Protein AF-A0A2E7LNQ4-F1 (afdb_monomer_lite)

Secondary structure (DSSP, 8-state):
--B---TT-EEEBSS-B-SS--EEEBS--TTSPP--TT-BEEEEEEETTEEEEEEEEEEETTEEEEEEEETT-----B-TT-EEE----HHHHHHHHHH-S-TTTEEEETTTTEEEES-SS-SSSEE-TT-SS-----EE-GGGS-SS--TT-EEEETTTTEEEEE-SS-EEES--S--

pLDDT: mean 92.79, std 8.27, range [46.31, 98.5]

Structure (mmCIF, N/CA/C/O backbone):
data_AF-A0A2E7LNQ4-F1
#
_entry.id   AF-A0A2E7LNQ4-F1
#
loop_
_atom_site.group_PDB
_atom_site.id
_atom_site.type_symbol
_atom_site.label_atom_id
_atom_site.label_alt_id
_atom_site.label_comp_id
_atom_site.label_asym_id
_atom_site.label_entity_id
_atom_site.label_seq_id
_atom_site.pdbx_PDB_ins_code
_atom_site.Cartn_x
_atom_site.Cartn_y
_atom_site.Cartn_z
_atom_site.occupancy
_atom_site.B_iso_or_equiv
_atom_site.auth_seq_id
_atom_site.auth_comp_id
_atom_site.auth_asym_id
_atom_site.auth_atom_id
_atom_site.pdbx_PDB_model_num
ATOM 1 N N . MET A 1 1 ? -13.709 4.922 2.879 1.00 68.94 1 MET A N 1
ATOM 2 C CA . MET A 1 1 ? -13.579 4.334 4.221 1.00 68.94 1 MET A CA 1
ATOM 3 C C . MET A 1 1 ? -12.135 4.480 4.622 1.00 68.94 1 MET A C 1
ATOM 5 O O . MET A 1 1 ? -11.322 3.736 4.102 1.00 68.94 1 MET A O 1
ATOM 9 N N . GLY A 1 2 ? -11.815 5.514 5.396 1.00 81.44 2 GLY A N 1
ATOM 10 C CA . GLY A 1 2 ? -10.452 5.730 5.877 1.00 81.44 2 GLY A CA 1
ATOM 11 C C . GLY A 1 2 ? -10.368 5.391 7.355 1.00 81.44 2 GLY A C 1
ATOM 12 O O . GLY A 1 2 ? -11.280 5.729 8.120 1.00 81.44 2 GLY A O 1
ATOM 13 N N . VAL A 1 3 ? -9.278 4.752 7.764 1.00 87.50 3 VAL A N 1
ATOM 14 C CA . VAL A 1 3 ? -9.010 4.564 9.189 1.00 87.50 3 VAL A CA 1
ATOM 15 C C . VAL A 1 3 ? -8.631 5.908 9.819 1.00 87.50 3 VAL A C 1
ATOM 17 O O . VAL A 1 3 ? -7.775 6.635 9.316 1.00 87.50 3 VAL A O 1
ATOM 20 N N . LYS A 1 4 ? -9.271 6.271 10.933 1.00 89.12 4 LYS A N 1
ATOM 21 C CA . LYS A 1 4 ? -8.989 7.496 11.691 1.00 89.12 4 LYS A CA 1
ATOM 22 C C . LYS A 1 4 ? -8.299 7.166 13.003 1.00 89.12 4 LYS A C 1
ATOM 24 O O . LYS A 1 4 ? -8.634 6.196 13.674 1.00 89.12 4 LYS A O 1
ATOM 29 N N . PHE A 1 5 ? -7.371 8.026 13.395 1.00 87.12 5 PHE A N 1
ATOM 30 C CA . PHE A 1 5 ? -6.668 7.950 14.667 1.00 87.12 5 PHE A CA 1
ATOM 31 C C . PHE A 1 5 ? -6.307 9.354 15.149 1.00 87.12 5 PHE A C 1
ATOM 33 O O . PHE A 1 5 ? -6.273 10.311 14.375 1.00 87.12 5 PHE A O 1
ATOM 40 N N . SER A 1 6 ? -6.053 9.477 16.445 1.00 88.81 6 SER A N 1
ATOM 41 C CA . SER A 1 6 ? -5.552 10.691 17.083 1.00 88.81 6 SER A CA 1
ATOM 42 C C . SER A 1 6 ? -4.480 10.321 18.105 1.00 88.81 6 SER A C 1
ATOM 44 O O . SER A 1 6 ? -4.409 9.184 18.576 1.00 88.81 6 SER A O 1
ATOM 46 N N . ASN A 1 7 ? -3.613 11.273 18.442 1.00 83.38 7 ASN A N 1
ATOM 47 C CA . ASN A 1 7 ? -2.519 11.013 19.370 1.00 83.38 7 ASN A CA 1
ATOM 48 C C . ASN A 1 7 ? -3.045 10.865 20.801 1.00 83.38 7 ASN A C 1
ATOM 50 O O . ASN A 1 7 ? -3.666 11.783 21.332 1.00 83.38 7 ASN A O 1
ATOM 54 N N . ASN A 1 8 ? -2.711 9.740 21.440 1.00 85.31 8 ASN A N 1
ATOM 55 C CA . ASN A 1 8 ? -2.880 9.521 22.879 1.00 85.31 8 ASN A CA 1
ATOM 56 C C . ASN A 1 8 ? -4.320 9.740 23.397 1.00 85.31 8 ASN A C 1
ATOM 58 O O . ASN A 1 8 ? -4.524 10.269 24.491 1.00 85.31 8 ASN A O 1
ATOM 62 N N . ALA A 1 9 ? -5.333 9.359 22.611 1.00 94.81 9 ALA A N 1
ATOM 63 C CA . ALA A 1 9 ? -6.722 9.454 23.048 1.00 94.81 9 ALA A CA 1
ATOM 64 C C . ALA A 1 9 ? -7.041 8.372 24.089 1.00 94.81 9 ALA A C 1
ATOM 66 O O . ALA A 1 9 ? -6.969 7.176 23.807 1.00 94.81 9 ALA A O 1
ATOM 67 N N . SER A 1 10 ? -7.408 8.802 25.293 1.00 95.56 10 SER A N 1
ATOM 68 C CA . SER A 1 10 ? -7.768 7.943 26.421 1.00 95.56 10 SER A CA 1
ATOM 69 C C . SER A 1 10 ? -8.898 8.595 27.217 1.00 95.56 10 SER A C 1
ATOM 71 O O . SER A 1 10 ? -8.996 9.824 27.292 1.00 95.56 10 SER A O 1
ATOM 73 N N . THR A 1 11 ? -9.791 7.773 27.754 1.00 97.94 11 THR A N 1
ATOM 74 C CA . THR A 1 11 ? -10.947 8.167 28.563 1.00 97.94 11 THR A CA 1
ATOM 75 C C . THR A 1 11 ? -11.438 6.963 29.372 1.00 97.94 11 THR A C 1
ATOM 77 O O . THR A 1 11 ? -10.803 5.906 29.395 1.00 97.94 11 THR A O 1
ATOM 80 N N . THR A 1 12 ? -12.574 7.102 30.048 1.00 98.31 12 THR A N 1
ATOM 81 C CA . THR A 1 12 ? -13.224 6.008 30.777 1.00 98.31 12 THR A CA 1
ATOM 82 C C . THR A 1 12 ? -14.679 5.846 30.363 1.00 98.31 12 THR A C 1
ATOM 84 O O . THR A 1 12 ? -15.304 6.778 29.850 1.00 98.31 12 THR A O 1
ATOM 87 N N . LEU A 1 13 ? -15.240 4.659 30.594 1.00 98.38 13 LEU A N 1
ATOM 88 C CA . LEU A 1 13 ? -16.673 4.426 30.437 1.00 98.38 13 LEU A CA 1
ATOM 89 C C . LEU A 1 13 ? -17.469 5.279 31.424 1.00 98.38 13 LEU A C 1
ATOM 91 O O . LEU A 1 13 ? -17.245 5.205 32.633 1.00 98.38 13 LEU A O 1
ATOM 95 N N . ALA A 1 14 ? -18.436 6.033 30.906 1.00 98.31 14 ALA A N 1
ATOM 96 C CA . ALA A 1 14 ? -19.419 6.748 31.716 1.00 98.31 14 ALA A CA 1
ATOM 97 C C . ALA A 1 14 ? -20.601 5.848 32.105 1.00 98.31 14 ALA A C 1
ATOM 99 O O . ALA A 1 14 ? -21.221 6.057 33.145 1.00 98.31 14 ALA A O 1
ATOM 100 N N . THR A 1 15 ? -20.894 4.828 31.295 1.00 98.00 15 THR A N 1
ATOM 101 C CA . THR A 1 15 ? -21.943 3.834 31.550 1.00 98.00 15 THR A CA 1
ATOM 102 C C . THR A 1 15 ? -21.368 2.428 31.450 1.00 98.00 15 THR A C 1
ATOM 104 O O . THR A 1 15 ? -20.522 2.160 30.598 1.00 98.00 15 THR A O 1
ATOM 107 N N . ALA A 1 16 ? -21.833 1.518 32.306 1.00 98.00 16 ALA A N 1
ATOM 108 C CA . ALA A 1 16 ? -21.499 0.107 32.161 1.00 98.00 16 ALA A CA 1
ATOM 109 C C . ALA A 1 16 ? -22.103 -0.450 30.863 1.00 98.00 16 ALA A C 1
ATOM 111 O O . ALA A 1 16 ? -23.164 0.005 30.433 1.00 98.00 16 ALA A O 1
ATOM 112 N N . ILE A 1 17 ? -21.433 -1.437 30.275 1.00 98.44 17 ILE A N 1
ATOM 113 C CA . ILE A 1 17 ? -21.883 -2.142 29.073 1.00 98.44 17 ILE A CA 1
ATOM 114 C C . ILE A 1 17 ? -21.788 -3.659 29.274 1.00 98.44 17 ILE A C 1
ATOM 116 O O . ILE A 1 17 ? -20.930 -4.147 30.014 1.00 98.44 17 ILE A O 1
ATOM 120 N N . ASN A 1 18 ? -22.654 -4.407 28.600 1.00 97.50 18 ASN A N 1
ATOM 121 C CA . ASN A 1 18 ? -22.647 -5.863 28.496 1.00 97.50 18 ASN A CA 1
ATOM 122 C C . ASN A 1 18 ? -22.105 -6.319 27.122 1.00 97.50 18 ASN A C 1
ATOM 124 O O . ASN A 1 18 ? -21.606 -5.516 26.333 1.00 97.50 18 ASN A O 1
ATOM 128 N N . THR A 1 19 ? -22.185 -7.617 26.824 1.00 97.19 19 THR A N 1
ATOM 129 C CA . THR A 1 19 ? -21.625 -8.228 25.603 1.00 97.19 19 THR A CA 1
ATOM 130 C C . THR A 1 19 ? -22.385 -7.910 24.311 1.00 97.19 19 THR A C 1
ATOM 132 O O . THR A 1 19 ? -21.855 -8.143 23.228 1.00 97.19 19 THR A O 1
ATOM 135 N N . THR A 1 20 ? -23.607 -7.386 24.403 1.00 97.12 20 THR A N 1
ATOM 136 C CA . THR A 1 20 ? -24.477 -7.083 23.252 1.00 97.12 20 THR A CA 1
ATOM 137 C C . THR A 1 20 ? -24.587 -5.594 22.945 1.00 97.12 20 THR A C 1
ATOM 139 O O . THR A 1 20 ? -25.016 -5.232 21.852 1.00 97.12 20 THR A O 1
ATOM 142 N N . ASP A 1 21 ? -24.172 -4.725 23.870 1.00 98.25 21 ASP A N 1
ATOM 143 C CA . ASP A 1 21 ? -24.279 -3.282 23.677 1.00 98.25 21 ASP A CA 1
ATOM 144 C C . ASP A 1 21 ? -23.396 -2.810 22.513 1.00 98.25 21 ASP A C 1
ATOM 146 O O . ASP A 1 21 ? -22.194 -3.083 22.466 1.00 98.25 21 ASP A O 1
ATOM 150 N N . THR A 1 22 ? -23.983 -2.054 21.588 1.00 98.06 22 THR A N 1
ATOM 151 C CA . THR A 1 22 ? -23.282 -1.430 20.449 1.00 98.06 22 THR A CA 1
ATOM 152 C C . THR A 1 22 ? -23.080 0.073 20.630 1.00 98.06 22 THR A C 1
ATOM 154 O O . THR A 1 22 ? -22.517 0.728 19.757 1.00 98.06 22 THR A O 1
ATOM 157 N N . SER A 1 23 ? -23.536 0.623 21.755 1.00 98.00 23 SER A N 1
ATOM 158 C CA . SER A 1 23 ? -23.384 2.030 22.119 1.00 98.00 23 SER A CA 1
ATOM 159 C C . SER A 1 23 ? -22.490 2.135 23.346 1.00 98.00 23 SER A C 1
ATOM 161 O O . SER A 1 23 ? -22.829 1.625 24.411 1.00 98.00 23 SER A O 1
ATOM 163 N N . VAL A 1 24 ? -21.348 2.801 23.198 1.00 98.38 24 VAL A N 1
ATOM 164 C CA . VAL A 1 24 ? -20.353 2.962 24.261 1.00 98.38 24 VAL A CA 1
ATOM 165 C C . VAL A 1 24 ? -20.281 4.434 24.646 1.00 98.38 24 VAL A C 1
ATOM 167 O O . VAL A 1 24 ? -19.766 5.252 23.883 1.00 98.38 24 VAL A O 1
ATOM 170 N N . VAL A 1 25 ? -20.810 4.776 25.823 1.00 98.44 25 VAL A N 1
ATOM 171 C CA . VAL A 1 25 ? -20.785 6.148 26.348 1.00 98.44 25 VAL A CA 1
ATOM 172 C C . VAL A 1 25 ? -19.539 6.346 27.206 1.00 98.44 25 VAL A C 1
ATOM 174 O O . VAL A 1 25 ? -19.318 5.626 28.184 1.00 98.44 25 VAL A O 1
ATOM 177 N N . VAL A 1 26 ? -18.730 7.342 26.858 1.00 98.50 26 VAL A N 1
ATOM 178 C CA . VAL A 1 26 ? -17.491 7.685 27.566 1.00 98.50 26 VAL A CA 1
ATOM 179 C C . VAL A 1 26 ? -17.621 8.976 28.367 1.00 98.50 26 VAL A C 1
ATOM 181 O O . VAL A 1 26 ? -18.506 9.792 28.124 1.00 98.50 26 VAL A O 1
ATOM 184 N N . ALA A 1 27 ? -16.721 9.190 29.325 1.00 98.31 27 ALA A N 1
ATOM 185 C CA . ALA A 1 27 ? -16.682 10.422 30.111 1.00 98.31 27 ALA A CA 1
ATOM 186 C C . ALA A 1 27 ? -16.381 11.654 29.235 1.00 98.31 27 ALA A C 1
ATOM 188 O O . ALA A 1 27 ? -16.973 12.717 29.410 1.00 98.31 27 ALA A O 1
ATOM 189 N N . SER A 1 28 ? -15.477 11.500 28.267 1.00 97.31 28 SER A N 1
ATOM 190 C CA . SER A 1 28 ? -15.165 12.515 27.258 1.00 97.31 28 SER A CA 1
ATOM 191 C C . SER A 1 28 ? -14.584 11.861 26.012 1.00 97.31 28 SER A C 1
ATOM 193 O O . SER A 1 28 ? -13.652 11.063 26.125 1.00 97.31 28 SER A O 1
ATOM 195 N N . ALA A 1 29 ? -15.105 12.217 24.839 1.00 96.62 29 ALA A N 1
ATOM 196 C CA . ALA A 1 29 ? -14.568 11.795 23.548 1.00 96.62 29 ALA A CA 1
ATOM 197 C C . ALA A 1 29 ? -13.729 12.883 22.851 1.00 96.62 29 ALA A C 1
ATOM 199 O O . ALA A 1 29 ? -13.320 12.700 21.711 1.00 96.62 29 ALA A O 1
ATOM 200 N N . ALA A 1 30 ? -13.440 14.006 23.521 1.00 94.81 30 ALA A N 1
ATOM 201 C CA . ALA A 1 30 ? -12.840 15.192 22.896 1.00 94.81 30 ALA A CA 1
ATOM 202 C C . ALA A 1 30 ? -11.484 14.943 22.207 1.00 94.81 30 ALA A C 1
ATOM 204 O O . ALA A 1 30 ? -11.158 15.612 21.233 1.00 94.81 30 ALA A O 1
ATOM 205 N N . ASN A 1 31 ? -10.705 13.980 22.706 1.00 93.06 31 ASN A N 1
ATOM 206 C CA . ASN A 1 31 ? -9.395 13.641 22.147 1.00 93.06 31 ASN A CA 1
ATOM 207 C C . ASN A 1 31 ? -9.462 12.555 21.063 1.00 93.06 31 ASN A C 1
ATOM 209 O O . ASN A 1 31 ? -8.441 12.259 20.449 1.00 93.06 31 ASN A O 1
ATOM 213 N N . PHE A 1 32 ? -10.623 11.937 20.836 1.00 95.50 32 PHE A N 1
ATOM 214 C CA . PHE A 1 32 ? -10.813 10.909 19.811 1.00 95.50 32 PHE A CA 1
ATOM 215 C C . PHE A 1 32 ? -11.076 11.555 18.445 1.00 95.50 32 PHE A C 1
ATOM 217 O O . PHE A 1 32 ? -11.575 12.681 18.381 1.00 95.50 32 PHE A O 1
ATOM 224 N N . PRO A 1 33 ? -10.739 10.876 17.336 1.00 94.06 33 PRO A N 1
ATOM 225 C CA . PRO A 1 33 ? -10.972 11.433 16.014 1.00 94.06 33 PRO A CA 1
ATOM 226 C C . PRO A 1 33 ? -12.472 11.583 15.732 1.00 94.06 33 PRO A C 1
ATOM 228 O O . PRO A 1 33 ? -13.283 10.738 16.115 1.00 94.06 33 PRO A O 1
ATOM 231 N N . ALA A 1 34 ? -12.831 12.630 14.987 1.00 92.88 34 ALA A N 1
ATOM 232 C CA . ALA A 1 34 ? -14.147 12.707 14.368 1.00 92.88 34 ALA A CA 1
ATOM 233 C C . ALA A 1 34 ? -14.291 11.594 13.316 1.00 92.88 34 ALA A C 1
ATOM 235 O O . ALA A 1 34 ? -13.356 11.328 12.557 1.00 92.88 34 ALA A O 1
ATOM 236 N N . LEU A 1 35 ? -15.466 10.965 13.265 1.00 93.75 35 LEU A N 1
ATOM 237 C CA . LEU A 1 35 ? -15.778 9.888 12.325 1.00 93.75 35 LEU A CA 1
ATOM 238 C C . LEU A 1 35 ? -16.864 10.362 11.350 1.00 93.75 35 LEU A C 1
ATOM 240 O O . LEU A 1 35 ? -17.989 10.641 11.768 1.00 93.75 35 LEU A O 1
ATOM 244 N N . GLY A 1 36 ? -16.523 10.485 10.062 1.00 86.56 36 GLY A N 1
ATOM 245 C CA . GLY A 1 36 ? -17.483 10.703 8.979 1.00 86.56 36 GLY A CA 1
ATOM 246 C C . GLY A 1 36 ? -18.202 9.413 8.565 1.00 86.56 36 GLY A C 1
ATOM 247 O O . GLY A 1 36 ? -17.894 8.330 9.049 1.00 86.56 36 GLY A O 1
ATOM 248 N N . GLY A 1 37 ? -19.151 9.504 7.626 1.00 84.75 37 GLY A N 1
ATOM 249 C CA . GLY A 1 37 ? -20.093 8.410 7.326 1.00 84.75 37 GLY A CA 1
ATOM 250 C C . GLY A 1 37 ? -19.495 7.071 6.864 1.00 84.75 37 GLY A C 1
ATOM 251 O O . GLY A 1 37 ? -20.187 6.062 6.930 1.00 84.75 37 GLY A O 1
ATOM 252 N N . SER A 1 38 ? -18.237 7.035 6.409 1.00 86.06 38 SER A N 1
ATOM 253 C CA . SER A 1 38 ? -17.532 5.781 6.085 1.00 86.06 38 SER A CA 1
ATOM 254 C C . SER A 1 38 ? -16.238 5.591 6.874 1.00 86.06 38 SER A C 1
ATOM 256 O O . SER A 1 38 ? -15.471 4.694 6.552 1.00 86.06 38 SER A O 1
ATOM 258 N N . ASP A 1 39 ? -15.958 6.446 7.854 1.00 91.69 39 ASP A N 1
ATOM 259 C CA . ASP A 1 39 ? -14.723 6.385 8.630 1.00 91.69 39 ASP A CA 1
ATOM 260 C C . ASP A 1 39 ? -14.865 5.414 9.804 1.00 91.69 39 ASP A C 1
ATOM 262 O O . ASP A 1 39 ? -15.958 5.191 10.327 1.00 91.69 39 ASP A O 1
ATOM 266 N N . HIS A 1 40 ? -13.744 4.873 10.273 1.00 92.56 40 HIS A N 1
ATOM 267 C CA . HIS A 1 40 ? -13.722 4.089 11.504 1.00 92.56 40 HIS A CA 1
ATOM 268 C C . HIS A 1 40 ? -12.440 4.293 12.298 1.00 92.56 40 HIS A C 1
ATOM 270 O O . HIS A 1 40 ? -11.406 4.662 11.753 1.00 92.56 40 HIS A O 1
ATOM 276 N N . SER A 1 41 ? -12.502 4.002 13.594 1.00 93.31 41 SER A N 1
ATOM 277 C CA . SER A 1 41 ? -11.331 3.871 14.466 1.00 93.31 41 SER A CA 1
ATOM 278 C C . SER A 1 41 ? -11.469 2.599 15.288 1.00 93.31 41 SER A C 1
ATOM 280 O O . SER A 1 41 ? -12.574 2.232 15.688 1.00 93.31 41 SER A O 1
ATOM 282 N N . TYR A 1 42 ? -10.357 1.943 15.600 1.00 94.00 42 TYR A N 1
ATOM 283 C CA . TYR A 1 42 ? -10.362 0.879 16.600 1.00 94.00 42 TYR A CA 1
ATOM 284 C C . TYR A 1 42 ? -10.086 1.460 17.985 1.00 94.00 42 TYR A C 1
ATOM 286 O O . TYR A 1 42 ? -9.231 2.330 18.146 1.00 94.00 42 TYR A O 1
ATOM 294 N N . ILE A 1 43 ? -10.825 0.982 18.980 1.00 95.69 43 ILE A N 1
ATOM 295 C CA . ILE A 1 43 ? -10.734 1.409 20.376 1.00 95.69 43 ILE A CA 1
ATOM 296 C C . ILE A 1 43 ? -10.508 0.168 21.234 1.00 95.69 43 ILE A C 1
ATOM 298 O O . ILE A 1 43 ? -11.091 -0.883 20.984 1.00 95.69 43 ILE A O 1
ATOM 302 N N . THR A 1 44 ? -9.655 0.284 22.244 1.00 96.38 44 THR A N 1
ATOM 303 C CA . THR A 1 44 ? -9.436 -0.749 23.255 1.00 96.38 44 THR A CA 1
ATOM 304 C C . THR A 1 44 ? -10.241 -0.417 24.503 1.00 96.38 44 THR A C 1
ATOM 306 O O . THR A 1 44 ? -10.046 0.640 25.100 1.00 96.38 44 THR A O 1
ATOM 309 N N . LEU A 1 45 ? -11.125 -1.326 24.903 1.00 97.69 45 LEU A N 1
ATOM 310 C CA . LEU A 1 45 ? -11.773 -1.335 26.209 1.00 97.69 45 LEU A CA 1
ATOM 311 C C . LEU A 1 45 ? -10.961 -2.231 27.140 1.00 97.69 45 LEU A C 1
ATOM 313 O O . LEU A 1 45 ? -10.611 -3.353 26.765 1.00 97.69 45 LEU A O 1
ATOM 317 N N . GLN A 1 46 ? -10.662 -1.759 28.348 1.00 97.19 46 GLN A N 1
ATOM 318 C CA . GLN A 1 46 ? -9.914 -2.554 29.315 1.00 97.19 46 GLN A CA 1
ATOM 319 C C . GLN A 1 46 ? -10.420 -2.379 30.746 1.00 97.19 46 GLN A C 1
ATOM 321 O O . GLN A 1 46 ? -10.637 -1.269 31.233 1.00 97.19 46 GLN A O 1
ATOM 326 N N . THR A 1 47 ? -10.531 -3.505 31.451 1.00 96.06 47 THR A N 1
ATOM 327 C CA . THR A 1 47 ? -10.660 -3.546 32.909 1.00 96.06 47 THR A CA 1
ATOM 328 C C . THR A 1 47 ? -9.802 -4.674 33.469 1.00 96.06 47 THR A C 1
ATOM 330 O O . THR A 1 47 ? -9.917 -5.827 33.049 1.00 96.06 47 THR A O 1
ATOM 333 N N . GLY A 1 48 ? -8.884 -4.343 34.381 1.00 92.62 48 GLY A N 1
ATOM 334 C CA . GLY A 1 48 ? -7.875 -5.292 34.854 1.00 92.62 48 GLY A CA 1
ATOM 335 C C . GLY A 1 48 ? -7.122 -5.937 33.683 1.00 92.62 48 GLY A C 1
ATOM 336 O O . GLY A 1 48 ? -6.492 -5.239 32.888 1.00 92.62 48 GLY A O 1
ATOM 337 N N . SER A 1 49 ? -7.216 -7.265 33.572 1.00 92.50 49 SER A N 1
ATOM 338 C CA . SER A 1 49 ? -6.638 -8.070 32.485 1.00 92.50 49 SER A CA 1
ATOM 339 C C . SER A 1 49 ? -7.576 -8.312 31.296 1.00 92.50 49 SER A C 1
ATOM 341 O O . SER A 1 49 ? -7.138 -8.854 30.283 1.00 92.50 49 SER A O 1
ATOM 343 N N . THR A 1 50 ? -8.856 -7.942 31.394 1.00 96.25 50 THR A N 1
ATOM 344 C CA . THR A 1 50 ? -9.821 -8.127 30.302 1.00 96.25 50 THR A CA 1
ATOM 345 C C . THR A 1 50 ? -9.638 -7.017 29.282 1.00 96.25 50 THR A C 1
ATOM 347 O O . THR A 1 50 ? -9.777 -5.843 29.626 1.00 96.25 50 THR A O 1
ATOM 350 N N . ILE A 1 51 ? -9.340 -7.392 28.039 1.00 96.38 51 ILE A N 1
ATOM 351 C CA . ILE A 1 51 ? -9.140 -6.483 26.909 1.00 96.38 51 ILE A CA 1
ATOM 352 C C . ILE A 1 51 ? -10.125 -6.856 25.803 1.00 96.38 51 ILE A C 1
ATOM 354 O O . ILE A 1 51 ? -10.203 -8.016 25.401 1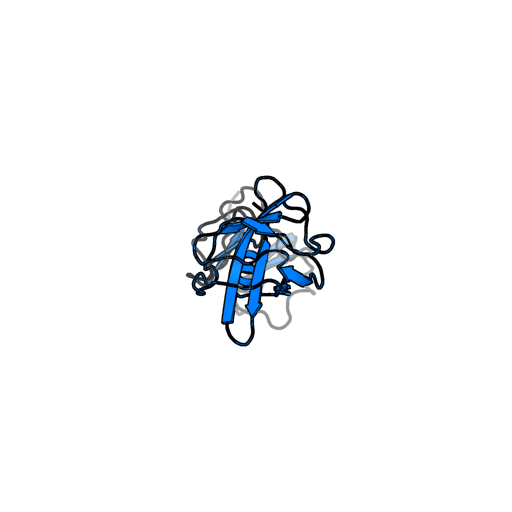.00 96.38 51 ILE A O 1
ATOM 358 N N . GLU A 1 52 ? -10.827 -5.858 25.279 1.00 97.56 52 GLU A N 1
ATOM 359 C CA . GLU A 1 52 ? -11.629 -5.975 24.066 1.00 97.56 52 GLU A CA 1
ATOM 360 C C . GLU A 1 52 ? -11.231 -4.877 23.078 1.00 97.56 52 GLU A C 1
ATOM 362 O O . GLU A 1 52 ? -11.089 -3.715 23.451 1.00 97.56 52 GLU A O 1
ATOM 367 N N . ILE A 1 53 ? -11.081 -5.234 21.804 1.00 96.62 53 ILE A N 1
ATOM 368 C CA . ILE A 1 53 ? -10.937 -4.274 20.711 1.00 96.62 53 ILE A CA 1
ATOM 369 C C . ILE A 1 53 ? -12.311 -4.118 20.058 1.00 96.62 53 ILE A C 1
ATOM 371 O O . ILE A 1 53 ? -12.947 -5.103 19.694 1.00 96.62 53 ILE A O 1
ATOM 375 N N . VAL A 1 54 ? -12.766 -2.884 19.874 1.00 96.81 54 VAL A N 1
ATOM 376 C CA . VAL A 1 54 ? -14.020 -2.559 19.185 1.00 96.81 54 VAL A CA 1
ATOM 377 C C . VAL A 1 54 ? -13.742 -1.668 17.980 1.00 96.81 54 VAL A C 1
ATOM 379 O O . VAL A 1 54 ? -12.799 -0.876 17.994 1.00 96.81 54 VAL A O 1
ATOM 382 N N . LYS A 1 55 ? -14.559 -1.776 16.931 1.00 95.38 55 LYS A N 1
ATOM 383 C CA . LYS A 1 55 ? -14.513 -0.886 15.763 1.00 95.38 55 LYS A CA 1
ATOM 384 C C . LYS A 1 55 ? -15.580 0.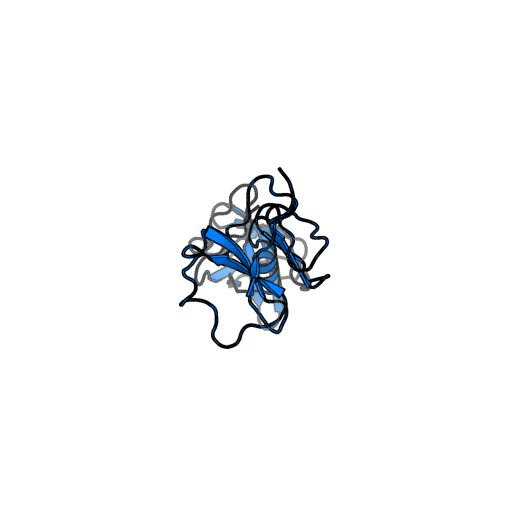184 15.927 1.00 95.38 55 LYS A C 1
ATOM 386 O O . LYS A 1 55 ? -16.760 -0.113 15.776 1.00 95.38 55 LYS A O 1
ATOM 391 N N . ALA A 1 56 ? -15.177 1.409 16.237 1.00 96.31 56 ALA A N 1
ATOM 392 C CA . ALA A 1 56 ? -16.068 2.557 16.264 1.00 96.31 56 ALA A CA 1
ATOM 393 C C . ALA A 1 56 ? -16.337 3.046 14.838 1.00 96.31 56 ALA A C 1
ATOM 395 O O . ALA A 1 56 ? -15.400 3.372 14.111 1.00 96.31 56 ALA A O 1
ATOM 396 N N . THR A 1 57 ? -17.609 3.094 14.451 1.00 96.38 57 THR A N 1
ATOM 397 C CA . THR A 1 57 ? -18.068 3.512 13.113 1.00 96.38 57 THR A CA 1
ATOM 398 C C . THR A 1 57 ? -18.773 4.865 13.129 1.00 96.38 57 THR A C 1
ATOM 400 O O . THR A 1 57 ? -19.031 5.441 12.081 1.00 96.38 57 THR A O 1
ATOM 403 N N . ALA A 1 58 ? -19.113 5.373 14.313 1.00 96.50 58 ALA A N 1
ATOM 404 C CA . ALA A 1 58 ? -19.620 6.723 14.499 1.00 96.50 58 ALA A CA 1
ATOM 405 C C . ALA A 1 58 ? -19.282 7.221 15.906 1.00 96.50 58 ALA A C 1
ATOM 407 O O . ALA A 1 58 ? -19.212 6.434 16.853 1.00 96.50 58 ALA A O 1
ATOM 408 N N . LEU A 1 59 ? -19.117 8.534 16.035 1.00 96.38 59 LEU A N 1
ATOM 409 C CA . LEU A 1 59 ? -18.998 9.233 17.308 1.00 96.38 59 LEU A CA 1
ATOM 410 C C . LEU A 1 59 ? -19.965 10.416 17.295 1.00 96.38 59 LEU A C 1
ATOM 412 O O . LEU A 1 59 ? -19.858 11.298 16.447 1.00 96.38 59 LEU A O 1
ATOM 416 N N . SER A 1 60 ? -20.901 10.431 18.241 1.00 95.94 60 SER A N 1
ATOM 417 C CA . SER A 1 60 ? -21.818 11.550 18.452 1.00 95.94 60 SER A CA 1
ATOM 418 C C . SER A 1 60 ? -21.741 11.998 19.904 1.00 95.94 60 SER A C 1
ATOM 420 O O . SER A 1 60 ? -22.036 11.223 20.817 1.00 95.94 60 SER A O 1
ATOM 422 N N . SER A 1 61 ? -21.315 13.245 20.124 1.00 95.56 61 SER A N 1
ATOM 423 C CA . SER A 1 61 ? -20.962 13.745 21.457 1.00 95.56 61 SER A CA 1
ATOM 424 C C . SER A 1 61 ? -19.968 12.786 22.137 1.00 95.56 61 SER A C 1
ATOM 426 O O . SER A 1 61 ? -18.878 12.585 21.616 1.00 95.56 61 SER A O 1
ATOM 428 N N . ASN A 1 62 ? -20.348 12.160 23.251 1.00 97.44 62 ASN A N 1
ATOM 429 C CA . ASN A 1 62 ? -19.540 11.186 23.982 1.00 97.44 62 ASN A CA 1
ATOM 430 C C . ASN A 1 62 ? -19.975 9.724 23.759 1.00 97.44 62 ASN A C 1
ATOM 432 O O . ASN A 1 62 ? -19.614 8.855 24.548 1.00 97.44 62 ASN A O 1
ATOM 436 N N . THR A 1 63 ? -20.780 9.436 22.732 1.00 97.81 63 THR A N 1
ATOM 437 C CA . THR A 1 63 ? -21.270 8.076 22.454 1.00 97.81 63 THR A CA 1
ATOM 438 C C . THR A 1 63 ? -20.676 7.541 21.161 1.00 97.81 63 THR A C 1
ATOM 440 O O . THR A 1 63 ? -20.935 8.074 20.079 1.00 97.81 63 THR A O 1
ATOM 443 N N . PHE A 1 64 ? -19.916 6.455 21.270 1.00 98.06 64 PHE A N 1
ATOM 444 C CA . PHE A 1 64 ? -19.462 5.683 20.121 1.00 98.06 64 PHE A CA 1
ATOM 445 C C . PHE A 1 64 ? -20.519 4.659 19.713 1.00 98.06 64 PHE A C 1
ATOM 447 O O . PHE A 1 64 ? -21.053 3.945 20.561 1.00 98.06 64 PHE A O 1
ATOM 454 N N . THR A 1 65 ? -20.770 4.544 18.410 1.00 97.69 65 THR A N 1
ATOM 455 C CA . THR A 1 65 ? -21.406 3.356 17.822 1.00 97.69 65 THR A CA 1
ATOM 456 C C . THR A 1 65 ? -20.308 2.383 17.428 1.00 97.69 65 THR A C 1
ATOM 458 O O . THR A 1 65 ? -19.382 2.777 16.713 1.00 97.69 65 THR A O 1
ATOM 461 N N . VAL A 1 66 ? -20.381 1.142 17.908 1.00 97.81 66 VAL A N 1
ATOM 462 C CA . VAL A 1 66 ? -19.295 0.169 17.767 1.00 97.81 66 VAL A CA 1
ATOM 463 C C . VAL A 1 66 ? -19.757 -1.187 17.244 1.00 97.81 66 VAL A C 1
ATOM 465 O O . VAL A 1 66 ? -20.846 -1.664 17.559 1.00 97.81 66 VAL A O 1
ATOM 468 N N . VAL A 1 67 ? -18.862 -1.852 16.518 1.00 96.81 67 VAL A N 1
ATOM 469 C CA . VAL A 1 67 ? -18.876 -3.302 16.309 1.00 96.81 67 VAL A CA 1
ATOM 470 C C . VAL A 1 67 ? -1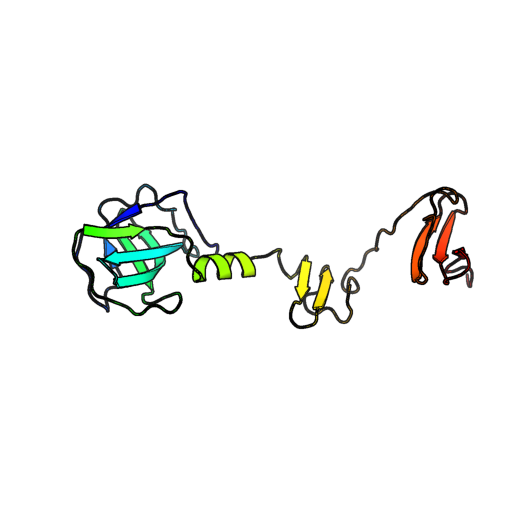7.935 -3.938 17.337 1.00 96.81 67 VAL A C 1
ATOM 472 O O . VAL A 1 67 ? -16.782 -3.520 17.474 1.00 96.81 67 VAL A O 1
ATOM 475 N N . ARG A 1 68 ? -18.434 -4.926 18.084 1.00 97.62 68 ARG A N 1
ATOM 476 C CA . ARG A 1 68 ? -17.750 -5.571 19.221 1.00 97.62 68 ARG A CA 1
ATOM 477 C C . ARG A 1 68 ?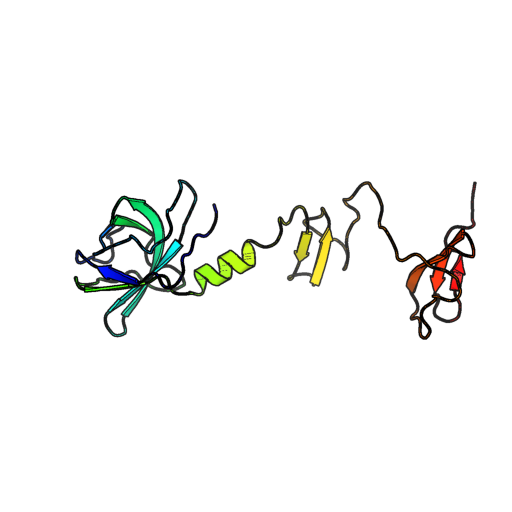 -16.781 -6.676 18.781 1.00 97.62 68 ARG A C 1
ATOM 479 O O . ARG A 1 68 ? -16.854 -7.129 17.639 1.00 97.62 68 ARG A O 1
ATOM 486 N N . GLY A 1 69 ? -15.892 -7.109 19.680 1.00 95.69 69 GLY A N 1
ATOM 487 C CA . GLY A 1 69 ? -15.064 -8.316 19.501 1.00 95.69 69 GLY A CA 1
ATOM 488 C C . GLY A 1 69 ? -14.174 -8.327 18.250 1.00 95.69 69 GLY A C 1
ATOM 489 O O . GLY A 1 69 ? -14.170 -9.281 17.479 1.00 95.69 69 GLY A O 1
ATOM 490 N N . GLN A 1 70 ? -13.455 -7.239 18.001 1.00 94.88 70 GLN A N 1
ATOM 491 C CA . GLN A 1 70 ? -12.556 -7.093 16.856 1.00 94.88 70 GLN A CA 1
ATOM 492 C C . GLN A 1 70 ? -11.143 -7.584 17.183 1.00 94.88 70 GLN A C 1
ATOM 494 O O . GLN A 1 70 ? -10.807 -7.854 18.339 1.00 94.88 70 GLN A O 1
ATOM 499 N N . GLY A 1 71 ? -10.293 -7.710 16.159 1.00 88.88 71 GLY A N 1
ATOM 500 C CA . GLY A 1 71 ? -8.868 -8.020 16.337 1.00 88.88 71 GLY A CA 1
ATOM 501 C C . GLY A 1 71 ? -8.587 -9.328 17.089 1.00 88.88 71 GLY A C 1
ATOM 502 O O . GLY A 1 71 ? -7.578 -9.419 17.780 1.00 88.88 71 GLY A O 1
ATOM 503 N N . GLY A 1 72 ? -9.492 -10.311 17.004 1.00 90.94 72 GLY A N 1
ATOM 504 C CA . GLY A 1 72 ? -9.386 -11.596 17.709 1.00 90.94 72 GLY A CA 1
ATOM 505 C C . GLY A 1 72 ? -9.837 -11.579 19.176 1.00 90.94 72 GLY A C 1
ATOM 506 O O . GLY A 1 72 ? -9.704 -12.592 19.858 1.00 90.94 72 GLY A O 1
ATOM 507 N N . THR A 1 73 ? -10.376 -10.462 19.674 1.00 96.06 73 THR A N 1
ATOM 508 C CA . THR A 1 73 ? -10.975 -10.377 21.018 1.00 96.06 73 THR A CA 1
ATOM 509 C C . THR A 1 73 ? -12.451 -10.786 21.010 1.00 96.06 73 THR A C 1
ATOM 511 O O . THR A 1 73 ? -13.088 -10.822 19.962 1.00 96.06 73 THR A O 1
ATOM 514 N N . SER A 1 74 ? -13.012 -11.106 22.178 1.00 96.56 74 SER A N 1
ATOM 515 C CA . SER A 1 74 ? -14.445 -11.402 22.343 1.00 96.56 74 SER A CA 1
ATOM 516 C C . SER A 1 74 ? -15.155 -10.261 23.063 1.00 96.56 74 SER A C 1
ATOM 518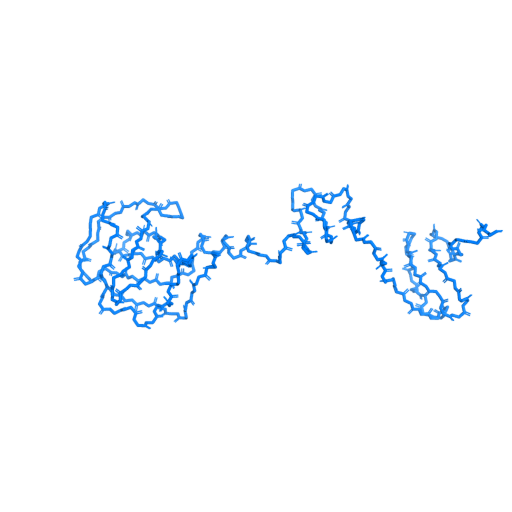 O O . SER A 1 74 ? -14.555 -9.601 23.909 1.00 96.56 74 SER A O 1
ATOM 520 N N . ALA A 1 75 ? -16.439 -10.056 22.757 1.00 98.00 75 ALA A N 1
ATOM 521 C CA . ALA A 1 75 ? -17.256 -9.074 23.459 1.00 98.00 75 ALA A CA 1
ATOM 522 C C . ALA A 1 75 ? -17.350 -9.404 24.957 1.00 98.00 75 ALA A C 1
ATOM 524 O O . ALA A 1 75 ? -17.699 -10.529 25.321 1.00 98.00 75 ALA A O 1
ATOM 525 N N . ALA A 1 76 ? -17.067 -8.428 25.820 1.00 97.81 76 ALA A N 1
ATOM 526 C CA . ALA A 1 76 ? -17.094 -8.581 27.273 1.00 97.81 76 ALA A CA 1
ATOM 527 C C . ALA A 1 76 ? -17.981 -7.523 27.953 1.00 97.81 76 ALA A C 1
ATOM 529 O O . ALA A 1 76 ? -18.431 -6.556 27.337 1.00 97.81 76 ALA A O 1
ATOM 530 N N . SER A 1 77 ? -18.268 -7.725 29.240 1.00 97.75 77 SER A N 1
ATOM 531 C CA . SER A 1 77 ? -18.936 -6.705 30.058 1.00 97.75 77 SER A CA 1
ATOM 532 C C . SER A 1 77 ? -17.896 -5.819 30.738 1.00 97.75 77 SER A C 1
ATOM 534 O O . SER A 1 77 ? -16.904 -6.325 31.260 1.00 97.75 77 SER A O 1
ATOM 536 N N . PHE A 1 78 ? -18.141 -4.512 30.772 1.00 98.31 78 PHE A N 1
ATOM 537 C CA . PHE A 1 78 ? -17.253 -3.528 31.387 1.00 98.31 78 PHE A CA 1
ATOM 538 C C . PHE A 1 78 ? -18.055 -2.592 32.289 1.00 98.31 78 PHE A C 1
ATOM 540 O O . PHE A 1 78 ? -19.117 -2.100 31.912 1.00 98.31 78 PHE A O 1
ATOM 547 N N . GLY A 1 79 ? -17.543 -2.341 33.492 1.00 98.19 79 GLY A N 1
ATOM 548 C CA . GLY A 1 79 ? -18.145 -1.395 34.429 1.00 98.19 79 GLY A CA 1
ATOM 549 C C . GLY A 1 79 ? -17.796 0.058 34.103 1.00 98.19 79 GLY A C 1
ATOM 550 O O . GLY A 1 79 ? -16.845 0.333 33.366 1.00 98.19 79 GLY A O 1
ATOM 551 N N . VAL A 1 80 ? -18.526 0.995 34.712 1.00 98.19 80 VAL A N 1
ATOM 552 C CA . VAL A 1 80 ? -18.163 2.425 34.723 1.00 98.19 80 VAL A CA 1
ATOM 553 C C . VAL A 1 80 ? -16.719 2.588 35.209 1.00 98.19 80 VAL A C 1
ATOM 555 O O . VAL A 1 80 ? -16.286 1.884 36.121 1.00 98.19 80 VAL A O 1
ATOM 558 N N . GLY A 1 81 ? -15.966 3.499 34.593 1.00 97.25 81 GLY A N 1
ATOM 559 C CA . GLY A 1 81 ? -14.558 3.726 34.920 1.00 97.25 81 GLY A CA 1
ATOM 560 C C . GLY A 1 81 ? -13.573 2.801 34.199 1.00 97.25 81 GLY A C 1
ATOM 561 O O . GLY A 1 81 ? -12.373 3.062 34.258 1.00 97.25 81 GLY A O 1
ATOM 562 N N . SER A 1 82 ? -14.044 1.768 33.484 1.00 98.44 82 SER A N 1
ATOM 563 C CA . SER A 1 82 ? -13.165 0.956 32.627 1.00 98.44 82 SER A CA 1
ATOM 564 C C . SER A 1 82 ? -12.494 1.839 31.577 1.00 98.44 82 SER A C 1
ATOM 566 O O . SER A 1 82 ? -13.110 2.780 31.069 1.00 98.44 82 SER A O 1
ATOM 568 N N . GLN A 1 83 ? -11.236 1.545 31.263 1.00 97.75 83 GLN A N 1
ATOM 569 C CA . GLN A 1 83 ? -10.435 2.339 30.339 1.00 97.75 83 GLN A CA 1
ATOM 570 C C . GLN A 1 83 ? -10.949 2.179 28.911 1.00 97.75 83 GLN A C 1
ATOM 572 O O . GLN A 1 83 ? -11.311 1.078 28.492 1.00 97.75 83 GLN A O 1
ATOM 577 N N . VAL A 1 84 ? -10.950 3.285 28.172 1.00 97.69 84 VAL A N 1
ATOM 578 C CA . VAL A 1 84 ? -11.311 3.350 26.757 1.00 97.69 84 VAL A CA 1
ATOM 579 C C . VAL A 1 84 ? -10.222 4.135 26.047 1.00 97.69 84 VAL A C 1
ATOM 581 O O . VAL A 1 84 ? -10.067 5.330 26.284 1.00 97.69 84 VAL A O 1
ATOM 584 N N . GLU A 1 85 ? -9.438 3.469 25.207 1.00 95.38 85 GLU A N 1
ATOM 585 C CA . GLU A 1 85 ? -8.203 4.044 24.673 1.00 95.38 85 GLU A CA 1
ATOM 586 C C . GLU A 1 85 ? -8.022 3.750 23.193 1.00 95.38 85 GLU A C 1
ATOM 588 O O . GLU A 1 85 ? -8.249 2.635 22.719 1.00 95.38 85 GLU A O 1
ATOM 593 N N . LEU A 1 86 ? -7.537 4.742 22.458 1.00 91.00 86 LEU A N 1
ATOM 594 C CA . LEU A 1 86 ? -7.050 4.556 21.104 1.00 91.00 86 LEU A CA 1
ATOM 595 C C . LEU A 1 86 ? -5.610 4.045 21.185 1.00 91.00 86 LEU A C 1
ATOM 597 O O . LEU A 1 86 ? -4.649 4.810 21.233 1.00 91.00 86 LEU A O 1
ATOM 601 N N . ARG A 1 87 ? -5.470 2.721 21.247 1.00 86.44 87 ARG A N 1
ATOM 602 C CA . ARG A 1 87 ? -4.172 2.044 21.174 1.00 86.44 87 ARG A CA 1
ATOM 603 C C . ARG A 1 87 ? -3.897 1.598 19.750 1.00 86.44 87 ARG A C 1
ATOM 605 O O . ARG A 1 87 ? -4.812 1.152 19.052 1.00 86.44 87 ARG A O 1
ATOM 612 N N . MET A 1 88 ? -2.620 1.613 19.367 1.00 80.75 88 MET A N 1
ATOM 613 C CA . MET A 1 88 ? -2.181 0.802 18.236 1.00 80.75 88 MET A CA 1
ATOM 614 C C . MET A 1 88 ? -2.526 -0.652 18.537 1.00 80.75 88 MET A C 1
ATOM 616 O O . MET A 1 88 ? -2.064 -1.224 19.521 1.00 80.75 88 MET A O 1
ATOM 620 N N . ASN A 1 89 ? -3.389 -1.224 17.712 1.00 74.50 89 ASN A N 1
ATOM 621 C CA . ASN A 1 89 ? -3.802 -2.612 17.805 1.00 74.50 89 ASN A CA 1
ATOM 622 C C . ASN A 1 89 ? -3.558 -3.289 16.459 1.00 74.50 89 ASN A C 1
ATOM 624 O O . ASN A 1 89 ? -3.408 -2.619 15.437 1.00 74.50 89 ASN A O 1
ATOM 628 N N . THR A 1 90 ? -3.508 -4.619 16.464 1.00 72.19 90 THR A N 1
ATOM 629 C CA . THR A 1 90 ? -3.208 -5.390 15.256 1.00 72.19 90 THR A CA 1
ATOM 630 C C . THR A 1 90 ? -4.185 -5.067 14.129 1.00 72.19 90 THR A C 1
ATOM 632 O O . THR A 1 90 ? -3.743 -4.896 13.006 1.00 72.19 90 THR A O 1
ATOM 635 N N . ALA A 1 91 ? -5.481 -4.897 14.411 1.00 73.94 91 ALA A N 1
ATOM 636 C CA . ALA A 1 91 ? -6.468 -4.566 13.380 1.00 73.94 91 ALA A CA 1
ATOM 637 C C . ALA A 1 91 ? -6.182 -3.208 12.711 1.00 73.94 91 ALA A C 1
ATOM 639 O O . ALA A 1 91 ? -6.177 -3.122 11.489 1.00 73.94 91 ALA A O 1
ATOM 640 N N . LEU A 1 92 ? -5.851 -2.177 13.495 1.00 78.88 92 LEU A N 1
ATOM 641 C CA . LEU A 1 92 ? -5.418 -0.878 12.971 1.00 78.88 92 LEU A CA 1
ATOM 642 C C . LEU A 1 92 ? -4.164 -1.009 12.099 1.00 78.88 92 LEU A C 1
ATOM 644 O O . LEU A 1 92 ? -4.112 -0.448 11.010 1.00 78.88 92 LEU A O 1
ATOM 648 N N . LEU A 1 93 ? -3.149 -1.736 12.570 1.00 81.81 93 LEU A N 1
ATOM 649 C CA . LEU A 1 93 ? -1.898 -1.879 11.824 1.00 81.81 93 LEU A CA 1
ATOM 650 C C . LEU A 1 93 ? -2.084 -2.686 10.530 1.00 81.81 93 LEU A C 1
ATOM 652 O O . LEU A 1 93 ? -1.417 -2.403 9.539 1.00 81.81 93 LEU A O 1
ATOM 656 N N . GLN A 1 94 ? -3.002 -3.654 10.526 1.00 78.44 94 GLN A N 1
ATOM 657 C CA . GLN A 1 94 ? -3.371 -4.405 9.329 1.00 78.44 94 GLN A CA 1
ATOM 658 C C . GLN A 1 94 ? -4.106 -3.525 8.317 1.00 78.44 94 GLN A C 1
ATOM 660 O O . GLN A 1 94 ? -3.707 -3.514 7.160 1.00 78.44 94 GLN A O 1
ATOM 665 N N . ASP A 1 95 ? -5.078 -2.716 8.749 1.00 76.31 95 ASP A N 1
ATOM 666 C CA . ASP A 1 95 ? -5.765 -1.799 7.833 1.00 76.31 95 ASP A CA 1
ATOM 667 C C . ASP A 1 95 ? -4.782 -0.771 7.231 1.00 76.31 95 ASP A C 1
ATOM 669 O O . ASP A 1 95 ? -4.812 -0.524 6.031 1.00 76.31 95 ASP A O 1
ATOM 673 N N . VAL A 1 96 ? -3.849 -0.220 8.022 1.00 79.44 96 VAL A N 1
ATOM 674 C CA . VAL A 1 96 ? -2.811 0.707 7.515 1.00 79.44 96 VAL A CA 1
ATOM 675 C C . VAL A 1 96 ? -1.853 0.016 6.539 1.00 79.44 96 VAL A C 1
ATOM 677 O O . VAL A 1 96 ? -1.435 0.615 5.548 1.00 79.44 96 VAL A O 1
ATOM 680 N N . LYS A 1 97 ? -1.488 -1.245 6.803 1.00 78.25 97 LYS A N 1
ATOM 681 C CA . LYS A 1 97 ? -0.684 -2.054 5.878 1.00 78.25 97 LYS A CA 1
ATOM 682 C C . LYS A 1 97 ? -1.414 -2.265 4.548 1.00 78.25 97 LYS A C 1
ATOM 684 O O . LYS A 1 97 ? -0.766 -2.241 3.503 1.00 78.25 97 LYS A O 1
ATOM 689 N N . ASP A 1 98 ? -2.723 -2.485 4.603 1.00 74.38 98 ASP A N 1
ATOM 690 C CA . ASP A 1 98 ? -3.547 -2.805 3.439 1.00 74.38 98 ASP A CA 1
ATOM 691 C C . ASP A 1 98 ? -3.969 -1.557 2.645 1.00 74.38 98 ASP A C 1
ATOM 693 O O . ASP A 1 98 ? -4.166 -1.666 1.435 1.00 74.38 98 ASP A O 1
ATOM 697 N N . GLU A 1 99 ? -4.063 -0.378 3.279 1.00 73.56 99 GLU A N 1
ATOM 698 C CA . GLU A 1 99 ? -4.409 0.880 2.598 1.00 73.56 99 GLU A CA 1
ATOM 699 C C . GLU A 1 99 ? -3.395 1.242 1.502 1.00 73.56 99 GLU A C 1
ATOM 701 O O . GLU A 1 99 ? -3.833 1.614 0.418 1.00 73.56 99 GLU A O 1
ATOM 706 N N . GLY A 1 100 ? -2.085 1.061 1.737 1.00 75.88 100 GLY A N 1
ATOM 707 C CA . GLY A 1 100 ? -1.027 1.157 0.717 1.00 75.88 100 GLY A CA 1
ATOM 708 C C . GLY A 1 100 ? -1.094 2.378 -0.230 1.00 75.88 100 GLY A C 1
ATOM 709 O O . GLY A 1 100 ? -1.828 3.338 -0.009 1.00 75.88 100 GLY A O 1
ATOM 710 N N . PRO A 1 101 ? -0.284 2.419 -1.299 1.00 82.00 101 PRO A N 1
ATOM 711 C CA . PRO A 1 101 ? -0.644 3.195 -2.484 1.00 82.00 101 PRO A CA 1
ATOM 712 C C . PRO A 1 101 ? -1.865 2.553 -3.164 1.00 82.00 101 PRO A C 1
ATOM 714 O O . PRO A 1 101 ? -2.046 1.338 -3.074 1.00 82.00 101 PRO A O 1
ATOM 717 N N . ASP A 1 102 ? -2.669 3.348 -3.882 1.00 86.69 102 ASP A N 1
ATOM 718 C CA . ASP A 1 102 ? -3.756 2.818 -4.717 1.00 86.69 102 ASP A CA 1
ATOM 719 C C . ASP A 1 102 ? -3.201 1.678 -5.596 1.00 86.69 102 ASP A C 1
ATOM 721 O O . ASP A 1 102 ? -2.268 1.919 -6.374 1.00 86.69 102 ASP A O 1
ATOM 725 N N . PRO A 1 103 ? -3.722 0.440 -5.482 1.00 83.31 103 PRO A N 1
ATOM 726 C CA . PRO A 1 103 ? -3.202 -0.694 -6.234 1.00 83.31 103 PRO A CA 1
ATOM 727 C C . PRO A 1 103 ? -3.358 -0.518 -7.749 1.00 83.31 103 PRO A C 1
ATOM 729 O O . PRO A 1 103 ? -2.639 -1.177 -8.498 1.00 83.31 103 PRO A O 1
ATOM 732 N N . ALA A 1 104 ? -4.258 0.361 -8.208 1.00 87.25 104 ALA A N 1
ATOM 733 C CA . ALA A 1 104 ? -4.365 0.746 -9.612 1.00 87.25 104 ALA A CA 1
ATOM 734 C C . ALA A 1 104 ? -3.228 1.677 -10.071 1.00 87.25 104 ALA A C 1
ATOM 736 O O . ALA A 1 104 ? -3.077 1.883 -11.268 1.00 87.25 104 ALA A O 1
ATOM 737 N N . VAL A 1 105 ? -2.426 2.225 -9.152 1.00 91.62 105 VAL A N 1
ATOM 738 C CA . VAL A 1 105 ? -1.237 3.042 -9.440 1.00 91.62 105 VAL A CA 1
ATOM 739 C C . VAL A 1 105 ? 0.043 2.236 -9.224 1.00 91.62 105 VAL A C 1
ATOM 741 O O . VAL A 1 105 ? 0.829 2.080 -10.157 1.00 91.62 105 VAL A O 1
ATOM 744 N N . LEU A 1 106 ? 0.248 1.702 -8.017 1.00 93.50 106 LEU A N 1
ATOM 745 C CA . LEU A 1 106 ? 1.416 0.899 -7.650 1.00 93.50 106 LEU A CA 1
ATOM 746 C C . LEU A 1 106 ? 0.962 -0.334 -6.871 1.00 93.50 106 LEU A C 1
ATOM 748 O O . LEU A 1 106 ? 0.361 -0.227 -5.804 1.00 93.50 106 LEU A O 1
ATOM 752 N N . LYS A 1 107 ? 1.328 -1.515 -7.363 1.00 91.94 107 LYS A N 1
ATOM 753 C CA . LYS A 1 107 ? 1.037 -2.795 -6.724 1.00 91.94 107 LYS A CA 1
ATOM 754 C C . LYS A 1 107 ? 2.325 -3.469 -6.272 1.00 91.94 107 LYS A C 1
ATOM 756 O O . LYS A 1 107 ? 3.197 -3.743 -7.086 1.00 91.94 107 LYS A O 1
ATOM 761 N N . VAL A 1 108 ? 2.406 -3.823 -4.989 1.00 92.88 108 VAL A N 1
ATOM 762 C CA . VAL A 1 108 ? 3.362 -4.823 -4.489 1.00 92.88 108 VAL A CA 1
ATOM 763 C C . VAL A 1 108 ? 2.599 -6.127 -4.270 1.00 92.88 108 VAL A C 1
ATOM 765 O O . VAL A 1 108 ? 1.828 -6.265 -3.317 1.00 92.88 108 VAL A O 1
ATOM 768 N N . ASP A 1 109 ? 2.773 -7.076 -5.183 1.00 91.94 109 ASP A N 1
ATOM 769 C CA . ASP A 1 109 ? 2.222 -8.422 -5.073 1.00 91.94 109 ASP A CA 1
ATOM 770 C C . ASP A 1 109 ? 3.177 -9.299 -4.255 1.00 91.94 109 ASP A C 1
ATOM 772 O O . ASP A 1 109 ? 4.110 -9.916 -4.770 1.00 91.94 109 ASP A O 1
ATOM 776 N N . GLN A 1 110 ? 2.929 -9.336 -2.946 1.00 90.94 110 GLN A N 1
ATOM 777 C CA . GLN A 1 110 ? 3.695 -10.141 -1.994 1.00 90.94 110 GLN A CA 1
ATOM 778 C C . GLN A 1 110 ? 3.482 -11.651 -2.176 1.00 90.94 110 GLN A C 1
ATOM 780 O O . GLN A 1 110 ? 4.303 -12.432 -1.706 1.00 90.94 110 GLN A O 1
ATOM 785 N N . SER A 1 111 ? 2.399 -12.084 -2.831 1.00 93.25 111 SER A N 1
ATOM 786 C CA . SER A 1 111 ? 2.125 -13.509 -3.037 1.00 93.25 111 SER A CA 1
ATOM 787 C C . SER A 1 111 ? 3.008 -14.091 -4.134 1.00 93.25 111 SER A C 1
ATOM 789 O O . SER A 1 111 ? 3.492 -15.212 -3.993 1.00 93.25 111 SER A O 1
ATOM 791 N N . ASN A 1 112 ? 3.258 -13.316 -5.192 1.00 94.38 112 ASN A N 1
ATOM 792 C CA . ASN A 1 112 ? 4.093 -13.737 -6.318 1.00 94.38 112 ASN A CA 1
ATOM 793 C C . ASN A 1 112 ? 5.484 -13.077 -6.344 1.00 94.38 112 ASN A C 1
ATOM 795 O O . ASN A 1 112 ? 6.269 -13.367 -7.245 1.00 94.38 112 ASN A O 1
ATOM 799 N N . ASN A 1 113 ? 5.804 -12.219 -5.367 1.00 95.88 113 ASN A N 1
ATOM 800 C CA . ASN A 1 113 ? 7.027 -11.405 -5.302 1.00 95.88 113 ASN A CA 1
ATOM 801 C C . ASN A 1 113 ? 7.219 -10.500 -6.535 1.00 95.88 113 ASN A C 1
ATOM 803 O O . ASN A 1 113 ? 8.278 -10.510 -7.165 1.00 95.88 113 ASN A O 1
ATOM 807 N N . ARG A 1 114 ? 6.185 -9.726 -6.893 1.00 96.31 114 ARG A N 1
ATOM 808 C CA . ARG A 1 114 ? 6.165 -8.862 -8.089 1.00 96.31 114 ARG A CA 1
ATOM 809 C C . ARG A 1 114 ? 5.780 -7.422 -7.765 1.00 96.31 114 ARG A C 1
ATOM 811 O O . ARG A 1 114 ? 5.104 -7.155 -6.770 1.00 96.31 114 ARG A O 1
ATOM 818 N N . VAL A 1 115 ? 6.171 -6.502 -8.642 1.00 96.25 115 VAL A N 1
ATOM 819 C CA . VAL A 1 115 ? 5.770 -5.092 -8.617 1.00 96.25 115 VAL A CA 1
ATOM 820 C C . VAL A 1 115 ? 5.060 -4.742 -9.922 1.00 96.25 115 VAL A C 1
ATOM 822 O O . VAL A 1 115 ? 5.598 -4.997 -10.994 1.00 96.25 115 VAL A O 1
ATOM 825 N N . GLY A 1 116 ? 3.869 -4.151 -9.831 1.00 96.06 116 GLY A N 1
ATOM 826 C CA . GLY A 1 116 ? 3.094 -3.645 -10.965 1.00 96.06 116 GLY A CA 1
ATOM 827 C C . GLY A 1 116 ? 2.933 -2.124 -10.913 1.00 96.06 116 GLY A C 1
ATOM 828 O O . GLY A 1 116 ? 2.711 -1.571 -9.835 1.00 96.06 116 GLY A O 1
ATOM 829 N N . ILE A 1 117 ? 3.013 -1.448 -12.059 1.00 95.81 117 ILE A N 1
ATOM 830 C CA . ILE A 1 117 ? 2.667 -0.026 -12.226 1.00 95.81 117 ILE A CA 1
ATOM 831 C C . ILE A 1 117 ? 1.498 0.066 -13.195 1.00 95.81 117 ILE A C 1
ATOM 833 O O . ILE A 1 117 ? 1.569 -0.479 -14.295 1.00 95.81 117 ILE A O 1
ATOM 837 N N . LEU A 1 118 ? 0.412 0.719 -12.774 1.00 95.50 118 LEU A N 1
ATOM 838 C CA . LEU A 1 118 ? -0.863 0.720 -13.504 1.00 95.50 118 LEU A CA 1
ATOM 839 C C . LEU A 1 118 ? -1.401 -0.693 -13.818 1.00 95.50 118 LEU A C 1
ATOM 841 O O . LEU A 1 118 ? -2.246 -0.862 -14.692 1.00 95.50 118 LEU A O 1
ATOM 845 N N . ASN A 1 119 ? -0.917 -1.708 -13.094 1.00 94.75 119 ASN A N 1
ATOM 846 C CA . ASN A 1 119 ? -1.277 -3.110 -13.255 1.00 94.75 119 ASN A CA 1
ATOM 847 C C . ASN A 1 119 ? -1.473 -3.759 -11.876 1.00 94.75 119 ASN A C 1
ATOM 849 O O . ASN A 1 119 ? -0.535 -3.872 -11.085 1.00 94.75 119 ASN A O 1
ATOM 853 N N . THR A 1 120 ? -2.696 -4.211 -11.590 1.00 93.88 120 THR A N 1
ATOM 854 C CA . THR A 1 120 ? -3.046 -4.878 -10.323 1.00 93.88 120 THR A CA 1
ATOM 855 C C . THR A 1 120 ? -2.678 -6.363 -10.295 1.00 93.88 120 THR A C 1
ATOM 857 O O . THR A 1 120 ? -2.677 -6.957 -9.214 1.00 93.88 120 THR A O 1
ATOM 860 N N . SER A 1 121 ? -2.367 -6.953 -11.454 1.00 93.75 121 SER A N 1
ATOM 861 C CA . SER A 1 121 ? -2.020 -8.365 -11.649 1.00 93.75 121 SER A CA 1
ATOM 862 C C . SER A 1 121 ? -0.742 -8.473 -12.498 1.00 93.75 121 SER A C 1
ATOM 864 O O . SER A 1 121 ? -0.823 -8.797 -13.679 1.00 93.75 121 SER A O 1
ATOM 866 N N . PRO A 1 122 ? 0.437 -8.149 -11.934 1.00 96.50 122 PRO A N 1
ATOM 867 C CA . PRO A 1 122 ? 1.696 -8.177 -12.675 1.00 96.50 122 PRO A CA 1
ATOM 868 C C . PRO A 1 122 ? 2.062 -9.598 -13.129 1.00 96.50 122 PRO A C 1
ATOM 870 O O . PRO A 1 122 ? 2.069 -10.531 -12.319 1.00 96.50 122 PRO A O 1
ATOM 873 N N . ASP A 1 123 ? 2.447 -9.758 -14.396 1.00 96.38 123 ASP A N 1
ATOM 874 C CA . ASP A 1 123 ? 2.819 -11.050 -14.993 1.00 96.38 123 ASP A CA 1
ATOM 875 C C . ASP A 1 123 ? 4.295 -11.418 -14.758 1.00 96.38 123 ASP A C 1
ATOM 877 O O . ASP A 1 123 ? 4.670 -12.595 -14.765 1.00 96.38 123 ASP A O 1
ATOM 881 N N . VAL A 1 124 ? 5.134 -10.414 -14.495 1.00 97.25 124 VAL A N 1
ATOM 882 C CA . VAL A 1 124 ? 6.588 -10.525 -14.291 1.00 97.25 124 VAL A CA 1
ATOM 883 C C . VAL A 1 124 ? 7.043 -9.730 -13.061 1.00 97.25 124 VAL A C 1
ATOM 885 O O . VAL A 1 124 ? 6.257 -9.015 -12.445 1.00 97.25 124 VAL A O 1
ATOM 888 N N . SER A 1 125 ? 8.314 -9.866 -12.666 1.00 96.62 125 SER A N 1
ATOM 889 C CA . SER A 1 125 ? 8.854 -9.268 -11.431 1.00 96.62 125 SER A CA 1
ATOM 890 C C . SER A 1 125 ? 8.692 -7.746 -11.350 1.00 96.62 125 SER A C 1
ATOM 892 O O . SER A 1 125 ? 8.401 -7.229 -10.274 1.00 96.62 125 SER A O 1
ATOM 894 N N . LEU A 1 126 ? 8.859 -7.046 -12.475 1.00 96.75 126 LEU A N 1
ATOM 895 C CA . LEU A 1 126 ? 8.488 -5.643 -12.654 1.00 96.75 126 LEU A CA 1
ATOM 896 C C . LEU A 1 126 ? 7.625 -5.547 -13.908 1.00 96.75 126 LEU A C 1
ATOM 898 O O . LEU A 1 126 ? 8.126 -5.749 -15.012 1.00 96.75 126 LEU A O 1
ATOM 902 N N . ASP A 1 127 ? 6.348 -5.242 -13.730 1.00 97.38 127 ASP A N 1
ATOM 903 C CA . ASP A 1 127 ? 5.382 -5.129 -14.812 1.00 97.38 127 ASP A CA 1
ATOM 904 C C . ASP A 1 127 ? 4.872 -3.692 -14.924 1.00 97.38 127 ASP A C 1
ATOM 906 O O . ASP A 1 127 ? 4.266 -3.138 -14.006 1.00 97.38 127 ASP A O 1
ATOM 910 N N . VAL A 1 128 ? 5.136 -3.091 -16.074 1.00 96.62 128 VAL A N 1
ATOM 911 C CA . VAL A 1 128 ? 4.679 -1.749 -16.450 1.00 96.62 128 VAL A CA 1
ATOM 912 C C . VAL A 1 128 ? 3.885 -1.789 -17.760 1.00 96.62 128 VAL A C 1
ATOM 914 O O . VAL A 1 128 ? 3.594 -0.749 -18.338 1.00 96.62 128 VAL A O 1
ATOM 917 N N . GLY A 1 129 ? 3.540 -2.986 -18.251 1.00 95.62 129 GLY A N 1
ATOM 918 C CA . GLY A 1 129 ? 2.999 -3.205 -19.597 1.00 95.62 129 GLY A CA 1
ATOM 919 C C . GLY A 1 129 ? 1.554 -2.743 -19.787 1.00 95.62 129 GLY A C 1
ATOM 920 O O . GLY A 1 129 ? 1.090 -2.647 -20.918 1.00 95.62 129 GLY A O 1
ATOM 921 N N . SER A 1 130 ? 0.844 -2.441 -18.696 1.00 94.62 130 SER A N 1
ATOM 922 C CA . SER A 1 130 ? -0.482 -1.808 -18.756 1.00 94.62 130 SER A CA 1
ATOM 923 C C . SER A 1 130 ? -0.411 -0.302 -19.032 1.00 94.62 130 SER A C 1
ATOM 925 O O . SER A 1 130 ? -1.408 0.289 -19.447 1.00 94.62 130 SER A O 1
ATOM 927 N N . ALA A 1 131 ? 0.748 0.331 -18.817 1.00 95.62 131 ALA A N 1
ATOM 928 C CA . ALA A 1 131 ? 0.966 1.715 -19.211 1.00 95.62 131 ALA A CA 1
ATOM 929 C C . ALA A 1 131 ? 1.087 1.819 -20.741 1.00 95.62 131 ALA A C 1
ATOM 931 O O . ALA A 1 131 ? 1.673 0.958 -21.395 1.00 95.62 131 ALA A O 1
ATOM 932 N N . THR A 1 132 ? 0.541 2.887 -21.321 1.00 95.56 132 THR A N 1
ATOM 933 C CA . THR A 1 132 ? 0.568 3.130 -22.776 1.00 95.56 132 THR A CA 1
ATOM 934 C C . THR A 1 132 ? 1.580 4.196 -23.192 1.00 95.56 132 THR A C 1
ATOM 936 O O . THR A 1 132 ? 1.583 4.615 -24.348 1.00 95.56 132 THR A O 1
ATOM 939 N N . ASP A 1 133 ? 2.375 4.702 -22.251 1.00 95.38 133 ASP A N 1
ATOM 940 C CA . ASP A 1 133 ? 3.401 5.712 -22.486 1.00 95.38 133 ASP A CA 1
ATOM 941 C C . ASP A 1 133 ? 4.793 5.070 -22.630 1.00 95.38 133 ASP A C 1
ATOM 943 O O . ASP A 1 133 ? 5.014 4.294 -23.560 1.00 95.38 133 ASP A O 1
ATOM 947 N N . ALA A 1 134 ? 5.759 5.419 -21.781 1.00 95.38 134 ALA A N 1
ATOM 948 C CA . ALA A 1 134 ? 7.140 4.985 -21.908 1.00 95.38 134 ALA A CA 1
ATOM 949 C C . ALA A 1 134 ? 7.796 4.760 -20.545 1.00 95.38 134 ALA A C 1
ATOM 951 O O . ALA A 1 134 ? 7.539 5.465 -19.571 1.00 95.38 134 ALA A O 1
ATOM 952 N N . VAL A 1 135 ? 8.754 3.832 -20.512 1.00 95.69 135 VAL A N 1
ATOM 953 C CA . VAL A 1 135 ? 9.676 3.689 -19.384 1.00 95.69 135 VAL A CA 1
ATOM 954 C C . VAL A 1 135 ? 10.845 4.643 -19.589 1.00 95.69 135 VAL A C 1
ATOM 956 O O . VAL A 1 135 ? 11.635 4.480 -20.519 1.00 95.69 135 VAL A O 1
ATOM 959 N N . HIS A 1 136 ? 10.988 5.632 -18.708 1.00 96.44 136 HIS A N 1
ATOM 960 C CA . HIS A 1 136 ? 12.194 6.452 -18.691 1.00 96.44 136 HIS A CA 1
ATOM 961 C C . HIS A 1 136 ? 13.342 5.654 -18.070 1.00 96.44 136 HIS A C 1
ATOM 963 O O . HIS A 1 136 ? 13.358 5.393 -16.867 1.00 96.44 136 HIS A O 1
ATOM 969 N N . VAL A 1 137 ? 14.310 5.270 -18.895 1.00 95.75 137 VAL A N 1
ATOM 970 C CA . VAL A 1 137 ? 15.504 4.541 -18.455 1.00 95.75 137 VAL A CA 1
ATOM 971 C C . VAL A 1 137 ? 16.659 5.495 -18.155 1.00 95.75 137 VAL A C 1
ATOM 973 O O . VAL A 1 137 ? 16.651 6.628 -18.641 1.00 95.75 137 VAL A O 1
ATOM 976 N N . PRO A 1 138 ? 17.664 5.077 -17.360 1.00 97.50 138 PRO A N 1
ATOM 977 C CA . PRO A 1 138 ? 18.842 5.898 -17.110 1.00 97.50 138 PRO A CA 1
ATOM 978 C C . PRO A 1 138 ? 19.461 6.421 -18.411 1.00 97.50 138 PRO A C 1
ATOM 980 O O . PRO A 1 138 ? 19.556 5.696 -19.398 1.00 97.50 138 PRO A O 1
ATOM 983 N N . SER A 1 139 ? 19.898 7.678 -18.401 1.00 97.56 139 SER A N 1
ATOM 984 C CA . SER A 1 139 ? 20.465 8.372 -19.557 1.00 97.56 139 SER A CA 1
ATOM 985 C C . SER A 1 139 ? 21.763 9.062 -19.151 1.00 97.56 139 SER A C 1
ATOM 987 O O . SER A 1 139 ? 21.817 9.726 -18.115 1.00 97.56 139 SER A O 1
ATOM 989 N N . GLY A 1 140 ? 22.826 8.894 -19.936 1.00 98.19 140 GLY A N 1
ATOM 990 C CA . GLY A 1 140 ? 24.122 9.515 -19.654 1.00 98.19 140 GLY A CA 1
ATOM 991 C C . GLY A 1 140 ? 25.163 9.235 -20.731 1.00 98.19 140 GLY A C 1
ATOM 992 O O . GLY A 1 140 ? 24.904 8.472 -21.656 1.00 98.19 140 GLY A O 1
ATOM 993 N N . THR A 1 141 ? 26.354 9.811 -20.597 1.00 98.50 141 THR A N 1
ATOM 994 C CA . THR A 1 141 ? 27.453 9.661 -21.567 1.00 98.50 141 THR A CA 1
ATOM 995 C C . THR A 1 141 ? 28.102 8.274 -21.509 1.00 98.50 141 THR A C 1
ATOM 997 O O . THR A 1 141 ? 27.961 7.561 -20.508 1.00 98.50 141 THR A O 1
ATOM 1000 N N . THR A 1 142 ? 28.894 7.916 -22.529 1.00 98.19 142 THR A N 1
ATOM 1001 C CA . THR A 1 142 ? 29.705 6.679 -22.542 1.00 98.19 142 THR A CA 1
ATOM 1002 C C . THR A 1 142 ? 30.617 6.580 -21.310 1.00 98.19 142 THR A C 1
ATOM 1004 O O . THR A 1 142 ? 30.755 5.513 -20.715 1.00 98.19 142 THR A O 1
ATOM 1007 N N . ALA A 1 143 ? 31.185 7.704 -20.856 1.00 98.19 143 ALA A N 1
ATOM 1008 C CA . ALA A 1 143 ? 32.039 7.754 -19.666 1.00 98.19 143 ALA A CA 1
ATOM 1009 C C . ALA A 1 143 ? 31.285 7.493 -18.343 1.00 98.19 143 ALA A C 1
ATOM 1011 O O . ALA A 1 143 ? 31.913 7.213 -17.328 1.00 98.19 143 ALA A O 1
ATOM 1012 N N . GLN A 1 144 ? 29.951 7.586 -18.341 1.00 98.38 144 GLN A N 1
ATOM 1013 C CA . GLN A 1 144 ? 29.091 7.331 -17.180 1.00 98.38 144 GLN A CA 1
ATOM 1014 C C . GLN A 1 144 ? 28.522 5.903 -17.163 1.00 98.38 144 GLN A C 1
ATOM 1016 O O . GLN A 1 144 ? 27.596 5.622 -16.396 1.00 98.38 144 GLN A O 1
ATOM 1021 N N . ARG A 1 145 ? 28.999 4.994 -18.025 1.00 98.19 145 ARG A N 1
ATOM 1022 C CA . ARG A 1 145 ? 28.674 3.561 -17.928 1.00 98.19 145 ARG A CA 1
ATOM 1023 C C . ARG A 1 145 ? 29.129 3.024 -16.554 1.00 98.19 145 ARG A C 1
ATOM 1025 O O . ARG A 1 145 ? 30.214 3.391 -16.100 1.00 98.19 145 ARG A O 1
ATOM 1032 N N . PRO A 1 146 ? 28.322 2.191 -15.860 1.00 97.44 146 PRO A N 1
ATOM 1033 C CA . PRO A 1 146 ? 28.750 1.532 -14.627 1.00 97.44 146 PRO A CA 1
ATOM 1034 C C . PRO A 1 146 ? 30.106 0.836 -14.799 1.00 97.44 146 PRO A C 1
ATOM 1036 O O . PRO A 1 146 ? 30.307 0.144 -15.790 1.00 97.44 146 PRO A O 1
ATOM 1039 N N . GLY A 1 147 ? 31.021 0.996 -13.835 1.00 96.31 147 GLY A N 1
ATOM 1040 C CA . GLY A 1 147 ? 32.379 0.425 -13.907 1.00 96.31 147 GLY A CA 1
ATOM 1041 C C . GLY A 1 147 ? 32.458 -1.092 -13.681 1.00 96.31 147 GLY A C 1
ATOM 1042 O O . GLY A 1 147 ? 33.464 -1.714 -14.003 1.00 96.31 147 GLY A O 1
ATOM 1043 N N . SER A 1 148 ? 31.394 -1.691 -13.144 1.00 96.31 148 SER A N 1
ATOM 1044 C CA . SER A 1 148 ? 31.223 -3.142 -12.989 1.00 96.31 148 SER A CA 1
ATOM 1045 C C . SER A 1 148 ? 29.794 -3.528 -13.382 1.00 96.31 148 SER A C 1
ATOM 1047 O O . SER A 1 148 ? 28.964 -3.784 -12.507 1.00 96.31 148 SER A O 1
ATOM 1049 N N . PRO A 1 149 ? 29.451 -3.453 -14.678 1.00 97.00 149 PRO A N 1
ATOM 1050 C CA . PRO A 1 149 ? 28.109 -3.771 -15.134 1.00 97.00 149 PRO A CA 1
ATOM 1051 C C . PRO A 1 149 ? 27.859 -5.284 -15.074 1.00 97.00 149 PRO A C 1
ATOM 1053 O O . PRO A 1 149 ? 28.780 -6.087 -15.210 1.00 97.00 149 PRO A O 1
ATOM 1056 N N . ALA A 1 150 ? 26.602 -5.669 -14.863 1.00 97.81 150 ALA A N 1
ATOM 1057 C CA . ALA A 1 150 ? 26.151 -7.052 -14.977 1.00 97.81 150 ALA A CA 1
ATOM 1058 C C . ALA A 1 150 ? 25.360 -7.225 -16.278 1.00 97.81 150 ALA A C 1
ATOM 1060 O O . ALA A 1 150 ? 24.742 -6.270 -16.759 1.00 97.81 150 ALA A O 1
ATOM 1061 N N . ALA A 1 151 ? 25.389 -8.430 -16.854 1.00 97.94 151 ALA A N 1
ATOM 1062 C CA . ALA A 1 151 ? 24.622 -8.742 -18.057 1.00 97.94 151 ALA A CA 1
ATOM 1063 C C . ALA A 1 151 ? 23.133 -8.397 -17.860 1.00 97.94 151 ALA A C 1
ATOM 1065 O O . ALA A 1 151 ? 22.556 -8.696 -16.812 1.00 97.94 151 ALA A O 1
ATOM 1066 N N . GLY A 1 152 ? 22.519 -7.771 -18.863 1.00 95.94 152 GLY A N 1
ATOM 1067 C CA . GLY A 1 152 ? 21.117 -7.347 -18.839 1.00 95.94 152 GLY A CA 1
ATOM 1068 C C . GLY A 1 152 ? 20.878 -5.903 -18.386 1.00 95.94 152 GLY A C 1
ATOM 1069 O O . GLY A 1 152 ? 19.725 -5.494 -18.273 1.00 95.94 152 GLY A O 1
ATOM 1070 N N . TYR A 1 153 ? 21.924 -5.108 -18.137 1.00 97.88 153 TYR A N 1
ATOM 1071 C CA . TYR A 1 153 ? 21.750 -3.663 -17.940 1.00 97.88 153 TYR A CA 1
ATOM 1072 C C . TYR A 1 153 ? 21.249 -3.002 -19.227 1.00 97.88 153 TYR A C 1
ATOM 1074 O O . TYR A 1 153 ? 21.691 -3.372 -20.308 1.00 97.88 153 TYR A O 1
ATOM 1082 N N . PHE A 1 154 ? 20.366 -2.008 -19.095 1.00 96.88 154 PHE A N 1
ATOM 1083 C CA . PHE A 1 154 ? 19.748 -1.263 -20.196 1.00 96.88 154 PHE A CA 1
ATOM 1084 C C . PHE A 1 154 ? 19.708 0.236 -19.870 1.00 96.88 154 PHE A C 1
ATOM 1086 O O . PHE A 1 154 ? 19.357 0.617 -18.749 1.00 96.88 154 PHE A O 1
ATOM 1093 N N . ARG A 1 155 ? 20.091 1.089 -20.826 1.00 97.56 155 ARG A N 1
ATOM 1094 C CA . ARG A 1 155 ? 20.105 2.555 -20.672 1.00 97.56 155 ARG A CA 1
ATOM 1095 C C . ARG A 1 155 ? 20.108 3.279 -22.022 1.00 97.56 155 ARG A C 1
ATOM 1097 O O . ARG A 1 155 ? 20.279 2.662 -23.068 1.00 97.56 155 ARG A O 1
ATOM 1104 N N . TRP A 1 156 ? 19.983 4.604 -21.984 1.00 97.50 156 TRP A N 1
ATOM 1105 C CA . TRP A 1 156 ? 20.298 5.501 -23.097 1.00 97.50 156 TRP A CA 1
ATOM 1106 C C . TRP A 1 156 ? 21.723 6.059 -22.968 1.00 97.50 156 TRP A C 1
ATOM 1108 O O . TRP A 1 156 ? 22.145 6.504 -21.891 1.00 97.50 156 TRP A O 1
ATOM 1118 N N . ASN A 1 157 ? 22.459 6.078 -24.076 1.00 97.44 157 ASN A N 1
ATOM 1119 C CA . ASN A 1 157 ? 23.763 6.715 -24.189 1.00 97.44 157 ASN A CA 1
ATOM 1120 C C . ASN A 1 157 ? 23.652 8.038 -24.947 1.00 97.44 157 ASN A C 1
ATOM 1122 O O . ASN A 1 157 ? 23.415 8.059 -26.151 1.00 97.44 157 ASN A O 1
ATOM 1126 N N . SER A 1 158 ? 23.865 9.158 -24.259 1.00 97.56 158 SER A N 1
ATOM 1127 C CA . SER A 1 158 ? 23.761 10.494 -24.853 1.00 97.56 158 SER A CA 1
ATOM 1128 C C . SER A 1 158 ? 24.980 10.920 -25.675 1.00 97.56 158 SER A C 1
ATOM 1130 O O . SER A 1 158 ? 24.891 11.898 -26.411 1.00 97.56 158 SER A O 1
ATOM 1132 N N . THR A 1 159 ? 26.110 10.213 -25.579 1.00 97.88 159 THR A N 1
ATOM 1133 C CA . THR A 1 159 ? 27.282 10.440 -26.442 1.00 97.88 159 THR A CA 1
ATOM 1134 C C . THR A 1 159 ? 27.099 9.770 -27.798 1.00 97.88 159 THR A C 1
ATOM 1136 O O . THR A 1 159 ? 27.395 10.371 -28.825 1.00 97.88 159 THR A O 1
ATOM 1139 N N . GLU A 1 160 ? 26.584 8.542 -27.796 1.00 95.56 160 GLU A N 1
ATOM 1140 C CA . GLU A 1 160 ? 26.371 7.732 -29.004 1.00 95.56 160 GLU A CA 1
ATOM 1141 C C . GLU A 1 160 ? 24.956 7.902 -29.585 1.00 95.56 160 GLU A C 1
ATOM 1143 O O . GLU A 1 160 ? 24.701 7.494 -30.710 1.00 95.56 160 GLU A O 1
ATOM 1148 N N . SER A 1 161 ? 24.058 8.575 -28.855 1.00 95.12 161 SER A N 1
ATOM 1149 C CA . SER A 1 161 ? 22.654 8.811 -29.226 1.00 95.12 161 SER A CA 1
ATOM 1150 C C . SER A 1 161 ? 21.875 7.526 -29.517 1.00 95.12 161 SER A C 1
ATOM 1152 O O . SER A 1 161 ? 21.124 7.456 -30.488 1.00 95.12 161 SER A O 1
ATOM 1154 N N . GLN A 1 162 ? 22.049 6.520 -28.658 1.00 94.81 162 GLN A N 1
ATOM 1155 C CA . GLN A 1 162 ? 21.442 5.204 -28.834 1.00 94.81 162 GLN A CA 1
ATOM 1156 C C . GLN A 1 162 ? 20.988 4.579 -27.515 1.00 94.81 162 GLN A C 1
ATOM 1158 O O . GLN A 1 162 ? 21.519 4.872 -26.440 1.00 94.81 162 GLN A O 1
ATOM 1163 N N . PHE A 1 163 ? 20.019 3.673 -27.612 1.00 96.88 163 PHE A N 1
ATOM 1164 C CA . PHE A 1 163 ? 19.738 2.709 -26.558 1.00 96.88 163 PHE A CA 1
ATOM 1165 C C . PHE A 1 163 ? 20.826 1.635 -26.550 1.00 96.88 163 PHE A C 1
ATOM 1167 O O . PHE A 1 163 ? 21.211 1.135 -27.603 1.00 96.88 163 PHE A O 1
ATOM 1174 N N . GLU A 1 164 ? 21.314 1.267 -25.368 1.00 97.12 164 GLU A N 1
ATOM 1175 C CA . GLU A 1 164 ? 22.379 0.278 -25.212 1.00 97.12 164 GLU A CA 1
ATOM 1176 C C . GLU A 1 164 ? 22.071 -0.721 -24.098 1.00 97.12 164 GLU A C 1
ATOM 1178 O O . GLU A 1 164 ? 21.433 -0.384 -23.091 1.00 97.12 164 GLU A O 1
ATOM 1183 N N . GLY A 1 165 ? 22.565 -1.945 -24.268 1.00 97.38 165 GLY A N 1
ATOM 1184 C CA . GLY A 1 165 ? 22.564 -2.963 -23.230 1.00 97.38 165 GLY A CA 1
ATOM 1185 C C . GLY A 1 165 ? 23.930 -3.597 -23.027 1.00 97.38 165 GLY A C 1
ATOM 1186 O O . GLY A 1 165 ? 24.739 -3.652 -23.951 1.00 97.38 165 GLY A O 1
ATOM 1187 N N . TYR A 1 166 ? 24.183 -4.061 -21.805 1.00 98.06 166 TYR A N 1
ATOM 1188 C CA . TYR A 1 166 ? 25.395 -4.809 -21.479 1.00 98.06 166 TYR A CA 1
ATOM 1189 C C . TYR A 1 166 ? 25.124 -6.309 -21.575 1.00 98.06 166 TYR A C 1
ATOM 1191 O O . TYR A 1 166 ? 24.254 -6.824 -20.870 1.00 98.06 166 TYR A O 1
ATOM 1199 N N . ASP A 1 167 ? 25.867 -7.023 -22.415 1.00 95.94 167 ASP A N 1
ATOM 1200 C CA . ASP A 1 167 ? 25.661 -8.461 -22.653 1.00 95.94 167 ASP A CA 1
ATOM 1201 C C . ASP A 1 167 ? 26.426 -9.373 -21.673 1.00 95.94 167 ASP A C 1
ATOM 1203 O O . ASP A 1 167 ? 26.271 -10.594 -21.698 1.00 95.94 167 ASP A O 1
ATOM 1207 N N . GLY A 1 168 ? 27.221 -8.784 -20.776 1.00 96.88 168 GLY A N 1
ATOM 1208 C CA . GLY A 1 168 ? 28.126 -9.498 -19.871 1.00 96.88 168 GLY A CA 1
ATOM 1209 C C . GLY A 1 168 ? 29.603 -9.346 -20.231 1.00 96.88 168 GLY A C 1
ATOM 1210 O O . GLY A 1 168 ? 30.449 -9.660 -19.397 1.00 96.88 168 GLY A O 1
ATOM 1211 N N . SER A 1 169 ? 29.902 -8.843 -21.431 1.00 95.81 169 SER A N 1
ATOM 1212 C CA . SER A 1 169 ? 31.253 -8.539 -21.909 1.00 95.81 169 SER A CA 1
ATOM 1213 C C . SER A 1 169 ? 31.366 -7.073 -22.316 1.00 95.81 169 SER A C 1
ATOM 1215 O O . SER A 1 169 ? 32.208 -6.362 -21.766 1.00 95.81 169 SER A O 1
ATOM 1217 N N . ASP A 1 170 ? 30.458 -6.596 -23.170 1.00 96.56 170 ASP A N 1
ATOM 1218 C CA . ASP A 1 170 ? 30.507 -5.269 -23.779 1.00 96.56 170 ASP A CA 1
ATOM 1219 C C . ASP A 1 170 ? 29.141 -4.563 -23.772 1.00 96.56 170 ASP A C 1
ATOM 1221 O O . ASP A 1 170 ? 28.082 -5.164 -23.578 1.00 96.56 170 ASP A O 1
ATOM 1225 N N . TRP A 1 171 ? 29.177 -3.241 -23.962 1.00 97.38 171 TRP A N 1
ATOM 1226 C CA . TRP A 1 171 ? 27.983 -2.440 -24.238 1.00 97.38 171 TRP A CA 1
ATOM 1227 C C . TRP A 1 171 ? 27.721 -2.431 -25.741 1.00 97.38 171 TRP A C 1
ATOM 1229 O O . TRP A 1 171 ? 28.597 -2.036 -26.511 1.00 97.38 171 TRP A O 1
ATOM 1239 N N . GLY A 1 172 ? 26.516 -2.823 -26.143 1.00 94.81 172 GLY A N 1
ATOM 1240 C CA . GLY A 1 172 ? 26.080 -2.829 -27.537 1.00 94.81 172 GLY A CA 1
ATOM 1241 C C . GLY A 1 172 ? 24.779 -2.061 -27.736 1.00 94.81 172 GLY A C 1
ATOM 1242 O O . GLY A 1 172 ? 23.974 -1.936 -26.812 1.00 94.81 172 GLY A O 1
ATOM 1243 N N . GLU A 1 1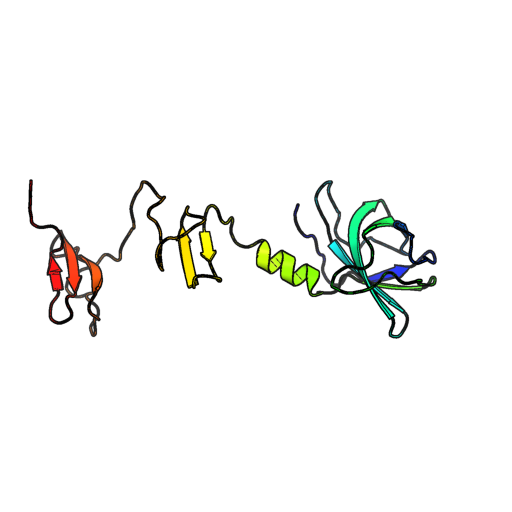73 ? 24.573 -1.557 -28.951 1.00 94.44 173 GLU A N 1
ATOM 1244 C CA . GLU A 1 173 ? 23.316 -0.930 -29.365 1.00 94.44 173 GLU A CA 1
ATOM 1245 C C . GLU A 1 173 ? 22.153 -1.931 -29.291 1.00 94.44 173 GLU A C 1
ATOM 1247 O O . GLU A 1 173 ? 22.270 -3.081 -29.720 1.00 94.44 173 GLU A O 1
ATOM 1252 N N . ILE A 1 174 ? 21.002 -1.479 -28.794 1.00 91.88 174 ILE A N 1
ATOM 1253 C CA . ILE A 1 174 ? 19.733 -2.203 -28.886 1.00 91.88 174 ILE A CA 1
ATOM 1254 C C . ILE A 1 174 ? 18.828 -1.434 -29.850 1.00 91.88 174 ILE A C 1
ATOM 1256 O O . ILE A 1 174 ? 18.339 -0.359 -29.509 1.00 91.88 174 ILE A O 1
ATOM 1260 N N . GLY A 1 175 ? 18.563 -2.009 -31.029 1.00 78.06 175 GLY A N 1
ATOM 1261 C CA . GLY A 1 175 ? 17.558 -1.482 -31.965 1.00 78.06 175 GLY A CA 1
ATOM 1262 C C . GLY A 1 175 ? 18.051 -0.993 -33.332 1.00 78.06 175 GLY A C 1
ATOM 1263 O O . GLY A 1 175 ? 17.256 -0.412 -34.062 1.00 78.06 175 GLY A O 1
ATOM 1264 N N . GLY A 1 176 ? 19.291 -1.277 -33.741 1.00 68.81 176 GLY A N 1
ATOM 1265 C CA . GLY A 1 176 ? 19.855 -0.839 -35.033 1.00 68.81 176 GLY A CA 1
ATOM 1266 C C . GLY A 1 176 ? 19.357 -1.565 -36.302 1.00 68.81 176 GLY A C 1
ATOM 1267 O O . GLY A 1 176 ? 20.077 -1.616 -37.297 1.00 68.81 176 GLY A O 1
ATOM 1268 N N . GLY A 1 177 ? 18.163 -2.170 -36.304 1.00 63.81 177 GLY A N 1
ATOM 1269 C CA . GLY A 1 177 ? 17.703 -3.040 -37.395 1.00 63.81 177 GLY A CA 1
ATOM 1270 C C . GLY A 1 177 ? 16.274 -2.782 -37.867 1.00 63.81 177 GLY A C 1
ATOM 1271 O O . GLY A 1 177 ? 15.382 -3.549 -37.517 1.00 63.81 177 GLY A O 1
ATOM 1272 N N . GLY A 1 178 ? 16.082 -1.770 -38.720 1.00 55.47 178 GLY A N 1
ATOM 1273 C CA . GLY A 1 178 ? 14.931 -1.688 -39.630 1.00 55.47 178 GLY A CA 1
ATOM 1274 C C . GLY A 1 178 ? 14.125 -0.391 -39.567 1.00 55.47 178 GLY A C 1
ATOM 1275 O O . GLY A 1 178 ? 13.205 -0.269 -38.761 1.00 55.47 178 GLY A O 1
ATOM 1276 N N . ALA A 1 179 ? 14.423 0.519 -40.496 1.00 46.31 179 ALA A N 1
ATOM 1277 C CA . ALA A 1 179 ? 13.425 1.372 -41.140 1.00 46.31 179 ALA A CA 1
ATOM 1278 C C . ALA A 1 179 ? 13.332 0.955 -42.613 1.00 46.31 179 ALA A C 1
ATOM 1280 O O . ALA A 1 179 ? 14.400 0.620 -43.181 1.00 46.31 179 ALA A O 1
#

Radius of gyration: 27.27 Å; chains: 1; bounding box: 57×29×76 Å

Foldseek 3Di:
DEEDFFPKDKFWFPAKDAQPDQKTATPFCPRGDAADQAYWAWKWWDDDPQIWIWIFRHDDGRITGTDTRPLPGGRGIDGTGTMITRDDGPVSVVVVVVVPPDLCAWDQDPPVCAIEGNDNDAPDNYHDPNDPDDDQFAEEAPVPPDPDDAFFDWHHHPNVRATWGDHRPDIDGDDPDDD

Sequence (179 aa):
MGVKFSNNASTTLATAINTTDTSVVVASAANFPALGGSDHSYITLQTGSTIEIVKATALSSNTFTVVRGQGGTSAASFGVGSQVELRMNTALLQDVKDEGPDPAVLKVDQSNNRVGILNTSPDVSLDVGSATDAVHVPSGTTAQRPGSPAAGYFRWNSTESQFEGYDGSDWGEIGGGGA